Protein AF-A0A0F9J7P6-F1 (afdb_monomer_lite)

InterPro domains:
  IPR017896 4Fe-4S ferredoxin-type, iron-sulphur binding domain [PF12838] (97-167)
  IPR017896 4Fe-4S ferredoxin-type, iron-sulphur binding domain [PS51379] (89-118)
  IPR017896 4Fe-4S ferredoxin-type, iron-sulphur binding domain [PS51379] (144-173)
  IPR017900 4Fe-4S ferredoxin, iron-sulphur binding, conserved site [PS00198] (153-164)
  IPR050294 Ion-translocating oxidoreductase complex subunit B [PTHR42859] (66-173)

Radius of gyration: 24.1 Å; chains: 1; bounding box: 59×30×60 Å

Structure (mmCIF, N/CA/C/O backbone):
data_AF-A0A0F9J7P6-F1
#
_entry.id   AF-A0A0F9J7P6-F1
#
loop_
_atom_site.group_PDB
_atom_site.id
_atom_site.type_symbol
_atom_site.label_atom_id
_atom_site.label_alt_id
_atom_site.label_comp_id
_atom_site.label_asym_id
_atom_site.label_entity_id
_atom_site.label_seq_id
_atom_site.pdbx_PDB_ins_code
_atom_site.Cartn_x
_atom_site.Cartn_y
_atom_site.Cartn_z
_atom_site.occupancy
_atom_site.B_iso_or_equiv
_atom_site.auth_seq_id
_atom_site.auth_comp_id
_atom_site.auth_asym_id
_atom_site.auth_atom_id
_atom_site.pdbx_PDB_model_num
ATOM 1 N N . MET A 1 1 ? -3.088 13.549 13.480 1.00 69.19 1 MET A N 1
ATOM 2 C CA . MET A 1 1 ? -3.094 12.280 14.256 1.00 69.19 1 MET A CA 1
ATOM 3 C C . MET A 1 1 ? -1.745 11.566 14.186 1.00 69.19 1 MET A C 1
ATOM 5 O O . MET A 1 1 ? -1.212 11.247 15.240 1.00 69.19 1 MET A O 1
ATOM 9 N N . ILE A 1 2 ? -1.172 11.355 12.992 1.00 80.62 2 ILE A N 1
ATOM 10 C CA . ILE A 1 2 ? 0.137 10.691 12.816 1.00 80.62 2 ILE A CA 1
ATOM 11 C C . ILE A 1 2 ? 1.251 11.423 13.583 1.00 80.62 2 ILE A C 1
ATOM 13 O O . ILE A 1 2 ? 1.942 10.800 14.387 1.00 80.62 2 ILE A O 1
ATOM 17 N N . ASP A 1 3 ? 1.343 12.748 13.445 1.00 89.44 3 ASP A N 1
ATOM 18 C CA . ASP A 1 3 ? 2.374 13.541 14.134 1.00 89.44 3 ASP A CA 1
ATOM 19 C C . ASP A 1 3 ? 2.233 13.514 15.655 1.00 89.44 3 ASP A C 1
ATOM 21 O O . ASP A 1 3 ? 3.230 13.504 16.375 1.00 89.44 3 ASP A O 1
ATOM 25 N N . ALA A 1 4 ? 0.998 13.441 16.159 1.00 91.12 4 ALA A N 1
ATOM 26 C CA . ALA A 1 4 ? 0.731 13.358 17.591 1.00 91.12 4 ALA A CA 1
ATOM 27 C C . ALA A 1 4 ? 1.228 12.024 18.168 1.00 91.12 4 ALA A C 1
ATOM 29 O O . ALA A 1 4 ? 1.910 12.011 19.190 1.00 91.12 4 ALA A O 1
ATOM 30 N N . ILE A 1 5 ? 0.963 10.908 17.478 1.00 91.19 5 ILE A N 1
ATOM 31 C CA . ILE A 1 5 ? 1.470 9.584 17.868 1.00 91.19 5 ILE A CA 1
ATOM 32 C C . ILE A 1 5 ? 3.002 9.560 17.797 1.00 91.19 5 ILE A C 1
ATOM 34 O O . ILE A 1 5 ? 3.657 9.088 18.728 1.00 91.19 5 ILE A O 1
ATOM 38 N N . ALA A 1 6 ? 3.587 10.090 16.719 1.00 89.94 6 ALA A N 1
ATOM 39 C CA . ALA A 1 6 ? 5.037 10.159 16.553 1.00 89.94 6 ALA A CA 1
ATOM 40 C C . ALA A 1 6 ? 5.698 10.989 17.666 1.00 89.94 6 ALA A C 1
ATOM 42 O O . ALA A 1 6 ? 6.694 10.564 18.255 1.00 89.94 6 ALA A O 1
ATOM 43 N N . SER A 1 7 ? 5.111 12.139 18.001 1.00 95.56 7 SER A N 1
ATOM 44 C CA . SER A 1 7 ? 5.583 13.022 19.071 1.00 95.56 7 SER A CA 1
ATOM 45 C C . SER A 1 7 ? 5.444 12.368 20.445 1.00 95.56 7 SER A C 1
ATOM 47 O O . SER A 1 7 ? 6.388 12.407 21.230 1.00 95.56 7 SER A O 1
ATOM 49 N N . GLY A 1 8 ? 4.329 11.679 20.708 1.00 95.88 8 GLY A N 1
ATOM 50 C CA . GLY A 1 8 ? 4.125 10.912 21.940 1.00 95.88 8 GLY A CA 1
ATOM 51 C C . GLY A 1 8 ? 5.181 9.821 22.130 1.00 95.88 8 GLY A C 1
ATOM 52 O O . GLY A 1 8 ? 5.789 9.728 23.195 1.00 95.88 8 GLY A O 1
ATOM 53 N N . LYS A 1 9 ? 5.488 9.054 21.074 1.00 92.25 9 LYS A N 1
ATOM 54 C CA . LYS A 1 9 ? 6.574 8.059 21.103 1.00 92.25 9 LYS A CA 1
ATOM 55 C C . LYS A 1 9 ? 7.935 8.707 21.380 1.00 92.25 9 LYS A C 1
ATOM 57 O O . LYS A 1 9 ? 8.699 8.183 22.187 1.00 92.25 9 LYS A O 1
ATOM 62 N N . LYS A 1 10 ? 8.247 9.847 20.748 1.00 92.50 10 LYS A N 1
ATOM 63 C CA . LYS A 1 10 ? 9.495 10.595 21.000 1.00 92.50 10 LYS A CA 1
ATOM 64 C C . LYS A 1 10 ? 9.594 11.055 22.458 1.00 92.50 10 LYS A C 1
ATOM 66 O O . LYS A 1 10 ? 10.637 10.857 23.077 1.00 92.50 10 LYS A O 1
ATOM 71 N N . ALA A 1 11 ? 8.517 11.613 23.010 1.00 96.06 11 ALA A N 1
ATOM 72 C CA . ALA A 1 11 ? 8.465 12.060 24.400 1.00 96.06 11 ALA A CA 1
ATOM 73 C C . ALA A 1 11 ? 8.663 10.892 25.378 1.00 96.06 11 ALA A C 1
ATOM 75 O O . ALA A 1 11 ? 9.532 10.964 26.244 1.00 96.06 11 ALA A O 1
ATOM 76 N N . ALA A 1 12 ? 7.936 9.787 25.189 1.00 94.31 12 ALA A N 1
ATOM 77 C CA . ALA A 1 12 ? 8.057 8.595 26.029 1.00 94.31 12 ALA A CA 1
ATOM 78 C C . ALA A 1 12 ? 9.492 8.040 26.052 1.00 94.31 12 ALA A C 1
ATOM 80 O O . ALA A 1 12 ? 10.019 7.730 27.119 1.00 94.31 12 ALA A O 1
ATOM 81 N N . ARG A 1 13 ? 10.159 7.983 24.891 1.00 91.31 13 ARG A N 1
ATOM 82 C CA . ARG A 1 13 ? 11.557 7.529 24.783 1.00 91.31 13 ARG A CA 1
ATOM 83 C C . ARG A 1 13 ? 12.520 8.459 25.521 1.00 91.31 13 ARG A C 1
ATOM 85 O O . ARG A 1 13 ? 13.387 7.984 26.243 1.00 91.31 13 ARG A O 1
ATOM 92 N N . ARG A 1 14 ? 12.344 9.780 25.397 1.00 93.25 14 ARG A N 1
ATOM 93 C CA . ARG A 1 14 ? 13.171 10.759 26.122 1.00 93.25 14 ARG A CA 1
ATOM 94 C C . 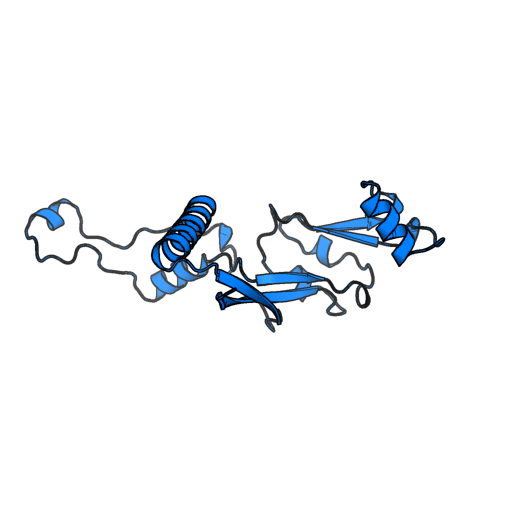ARG A 1 14 ? 12.995 10.659 27.636 1.00 93.25 14 ARG A C 1
ATOM 96 O O . ARG A 1 14 ? 13.990 10.712 28.351 1.00 93.25 14 ARG A O 1
ATOM 103 N N . ILE A 1 15 ? 11.766 10.456 28.111 1.00 95.31 15 ILE A N 1
ATOM 104 C CA . ILE A 1 15 ? 11.483 10.224 29.535 1.00 95.31 15 ILE A CA 1
ATOM 105 C C . ILE A 1 15 ? 12.171 8.942 30.014 1.00 95.31 15 ILE A C 1
ATOM 107 O O . ILE A 1 15 ? 12.865 8.972 31.027 1.00 95.31 15 ILE A O 1
ATOM 111 N N . TYR A 1 16 ? 12.031 7.837 29.273 1.00 94.00 16 TYR A N 1
ATOM 112 C CA . TYR A 1 16 ? 12.688 6.571 29.607 1.00 94.00 16 TYR A CA 1
ATOM 113 C C . TYR A 1 16 ? 14.205 6.740 29.740 1.00 94.00 16 TYR A C 1
ATOM 115 O O . TYR A 1 16 ? 14.776 6.323 30.748 1.00 94.00 16 TYR A O 1
ATOM 123 N N . SER A 1 17 ? 14.847 7.385 28.761 1.00 93.12 17 SER A N 1
ATOM 124 C CA . SER A 1 17 ? 16.295 7.595 28.784 1.00 93.12 17 SER A CA 1
ATOM 125 C C . SER A 1 17 ? 16.748 8.496 29.927 1.00 93.12 17 SER A C 1
ATOM 127 O O . SER A 1 17 ? 17.755 8.207 30.569 1.00 93.12 17 SER A O 1
ATOM 129 N N . TYR A 1 18 ? 15.986 9.551 30.226 1.00 94.94 18 TYR A N 1
ATOM 130 C CA . TYR A 1 18 ? 16.280 10.445 31.343 1.00 94.94 18 TYR A CA 1
ATOM 131 C C . TYR A 1 18 ? 16.198 9.723 32.696 1.00 94.94 18 TYR A C 1
ATOM 133 O O . TYR A 1 18 ? 17.120 9.825 33.504 1.00 94.94 18 TYR A O 1
ATOM 141 N N . LEU A 1 19 ? 15.126 8.958 32.932 1.00 96.56 19 LEU A N 1
ATOM 142 C CA . LEU A 1 19 ? 14.906 8.261 34.204 1.00 96.56 19 LEU A CA 1
ATOM 143 C C . LEU A 1 19 ? 15.891 7.107 34.422 1.00 96.56 19 LEU A C 1
ATOM 145 O O . LEU A 1 19 ? 16.391 6.931 35.530 1.00 96.56 19 LEU A O 1
ATOM 149 N N . ASN A 1 20 ? 16.193 6.338 33.373 1.00 93.75 20 ASN A N 1
ATOM 150 C CA . ASN A 1 20 ? 17.079 5.176 33.473 1.00 93.75 20 ASN A CA 1
ATOM 151 C C . ASN A 1 20 ? 18.559 5.516 33.258 1.00 93.75 20 ASN A C 1
ATOM 153 O O . ASN A 1 20 ? 19.402 4.637 33.418 1.00 93.75 20 ASN A O 1
ATOM 157 N N . LYS A 1 21 ? 18.880 6.768 32.894 1.00 93.88 21 LYS A N 1
ATOM 158 C CA . LYS A 1 21 ? 20.239 7.223 32.545 1.00 93.88 21 LYS A CA 1
ATOM 159 C C . LYS A 1 21 ? 20.904 6.343 31.477 1.00 93.88 21 LYS A C 1
ATOM 161 O O . LYS A 1 21 ? 22.111 6.119 31.515 1.00 93.88 21 LYS A O 1
ATOM 166 N N . LYS A 1 22 ? 20.101 5.832 30.544 1.00 90.94 22 LYS A N 1
ATOM 167 C CA . LYS A 1 22 ? 20.526 4.955 29.451 1.00 90.94 22 LYS A CA 1
ATOM 168 C C . LYS A 1 22 ? 19.943 5.443 28.141 1.00 90.94 22 LYS A C 1
ATOM 170 O O . LYS A 1 22 ? 18.765 5.804 28.071 1.00 90.94 22 LYS A O 1
ATOM 175 N N . GLU A 1 23 ? 20.748 5.424 27.094 1.00 90.44 23 GLU A N 1
ATOM 176 C CA . GLU A 1 23 ? 20.220 5.605 25.752 1.00 90.44 23 GLU A CA 1
ATOM 177 C C . GLU A 1 23 ? 19.690 4.275 25.222 1.00 90.44 23 GLU A C 1
ATOM 179 O O . GLU A 1 23 ? 20.200 3.205 25.546 1.00 90.44 23 GLU A O 1
ATOM 184 N N . ILE A 1 24 ? 18.623 4.357 24.434 1.00 91.12 24 ILE A N 1
ATOM 185 C CA . ILE A 1 24 ? 18.053 3.208 23.739 1.00 91.12 24 ILE A CA 1
ATOM 186 C C . ILE A 1 24 ? 18.116 3.472 22.247 1.00 91.12 24 ILE A C 1
ATOM 188 O O . ILE A 1 24 ? 17.814 4.572 21.780 1.00 91.12 24 ILE A O 1
ATOM 192 N N . SER A 1 25 ? 18.467 2.442 21.495 1.00 90.94 25 SER A N 1
ATOM 193 C CA . SER A 1 25 ? 18.398 2.444 20.042 1.00 90.94 25 SER A CA 1
ATOM 194 C C . SER A 1 25 ? 17.406 1.389 19.572 1.00 90.94 25 SER A C 1
ATOM 196 O O . SER A 1 25 ? 17.086 0.443 20.291 1.00 90.94 25 SER A O 1
ATOM 198 N N . SER A 1 26 ? 16.876 1.569 18.366 1.00 90.81 26 SER A N 1
ATOM 199 C CA . SER A 1 26 ? 15.965 0.609 17.747 1.00 90.81 26 SER A CA 1
ATOM 200 C C . SER A 1 26 ? 16.607 -0.022 16.528 1.00 90.81 26 SER A C 1
ATOM 202 O O . SER A 1 26 ? 17.081 0.690 15.640 1.00 90.81 26 SER A O 1
ATOM 204 N N . LYS A 1 27 ? 16.521 -1.344 16.428 1.00 93.25 27 LYS A N 1
ATOM 205 C CA . LYS A 1 27 ? 16.733 -2.074 15.181 1.00 93.25 27 LYS A CA 1
ATOM 206 C C . LYS A 1 27 ? 15.375 -2.337 14.545 1.00 93.25 27 LYS A C 1
ATOM 208 O O . LYS A 1 27 ? 14.508 -2.949 15.164 1.00 93.25 27 LYS A O 1
ATOM 213 N N . THR A 1 28 ? 15.184 -1.852 13.320 1.00 94.19 28 THR A N 1
ATOM 214 C CA . THR A 1 28 ? 13.944 -2.073 12.566 1.00 94.19 28 THR A CA 1
ATOM 215 C C . THR A 1 28 ? 14.186 -3.128 11.505 1.00 94.19 28 THR A C 1
ATOM 217 O O . THR A 1 28 ? 15.058 -2.963 10.658 1.00 94.19 28 THR A O 1
ATOM 220 N N . THR A 1 29 ? 13.394 -4.194 11.537 1.00 95.31 29 THR A N 1
ATOM 221 C CA . THR A 1 29 ? 13.307 -5.164 10.442 1.00 95.31 29 THR A CA 1
ATOM 222 C C . THR A 1 29 ? 11.986 -4.946 9.730 1.00 95.31 29 THR A C 1
ATOM 224 O O . THR A 1 29 ? 10.940 -4.956 10.378 1.00 95.31 29 THR A O 1
ATOM 227 N N . ALA A 1 30 ? 12.024 -4.739 8.419 1.00 95.25 30 ALA A N 1
ATOM 228 C CA . ALA A 1 30 ? 10.843 -4.550 7.592 1.00 95.25 30 ALA A CA 1
ATOM 229 C C . ALA A 1 30 ? 10.772 -5.637 6.518 1.00 95.25 30 ALA A C 1
ATOM 231 O O . ALA A 1 30 ? 11.801 -6.094 6.026 1.00 95.25 30 ALA A O 1
ATOM 232 N N . ALA A 1 31 ? 9.559 -6.050 6.170 1.00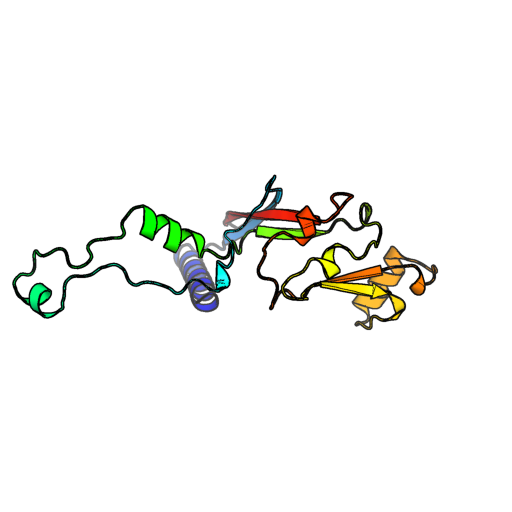 94.94 31 ALA A N 1
ATOM 233 C CA . ALA A 1 31 ? 9.314 -7.062 5.159 1.00 94.94 31 ALA A CA 1
ATOM 234 C C . ALA A 1 31 ? 8.019 -6.762 4.407 1.00 94.94 31 ALA A C 1
ATOM 236 O O . ALA A 1 31 ? 7.025 -6.325 4.998 1.00 94.94 31 ALA A O 1
ATOM 237 N N . HIS A 1 32 ? 8.033 -7.061 3.114 1.00 94.81 32 HIS A N 1
ATOM 238 C CA . HIS A 1 32 ? 6.828 -7.158 2.313 1.00 94.81 32 HIS A CA 1
ATOM 239 C C . HIS A 1 32 ? 6.462 -8.629 2.116 1.00 94.81 32 HIS A C 1
ATOM 241 O O . HIS A 1 32 ? 7.323 -9.507 2.055 1.00 94.81 32 HIS A O 1
ATOM 247 N N . SER A 1 33 ? 5.167 -8.919 2.106 1.00 96.56 33 SER A N 1
ATOM 248 C CA . SER A 1 33 ? 4.655 -10.265 1.864 1.00 96.56 33 SER A CA 1
ATOM 249 C C . SER A 1 33 ? 3.478 -10.196 0.911 1.00 96.56 33 SER A C 1
ATOM 251 O O . SER A 1 33 ? 2.488 -9.516 1.195 1.00 96.56 33 SER A O 1
ATOM 253 N N . GLU A 1 34 ? 3.585 -10.903 -0.209 1.00 96.62 34 GLU A N 1
ATOM 254 C CA . GLU A 1 34 ? 2.540 -10.960 -1.225 1.00 96.62 34 GLU A CA 1
ATOM 255 C C . GLU A 1 34 ? 1.226 -11.512 -0.659 1.00 96.62 34 GLU A C 1
ATOM 257 O O . GLU A 1 34 ? 1.178 -12.568 -0.021 1.00 96.62 34 GLU A O 1
ATOM 262 N N . ILE A 1 35 ? 0.134 -10.795 -0.924 1.00 96.62 35 ILE A N 1
ATOM 263 C CA . ILE A 1 35 ? -1.225 -11.253 -0.669 1.00 96.62 35 ILE A CA 1
ATOM 264 C C . ILE A 1 35 ? -1.768 -11.849 -1.964 1.00 96.62 35 ILE A C 1
ATOM 266 O O . ILE A 1 35 ? -2.226 -11.135 -2.859 1.00 96.62 35 ILE A O 1
ATOM 270 N N . LYS A 1 36 ? -1.767 -13.179 -2.043 1.00 94.19 36 LYS A N 1
ATOM 271 C CA . LYS A 1 36 ? -2.361 -13.896 -3.176 1.00 94.19 36 LYS A CA 1
ATOM 272 C C . LYS A 1 36 ? -3.852 -13.583 -3.286 1.00 94.19 36 LYS A C 1
ATOM 274 O O . LYS A 1 36 ? -4.562 -13.584 -2.281 1.00 94.19 36 LYS A O 1
ATOM 279 N N . ASN A 1 37 ? -4.331 -13.377 -4.513 1.00 91.62 37 ASN A N 1
ATOM 280 C CA . ASN A 1 37 ? -5.739 -13.091 -4.816 1.00 91.62 37 ASN A CA 1
ATOM 281 C C . ASN A 1 37 ? -6.306 -11.887 -4.041 1.00 91.62 37 ASN A C 1
ATOM 283 O O . ASN A 1 37 ? -7.454 -11.919 -3.592 1.00 91.62 37 ASN A O 1
ATOM 287 N N . PHE A 1 38 ? -5.503 -10.835 -3.859 1.00 94.25 38 PHE A N 1
ATOM 288 C CA . PHE A 1 38 ? -5.960 -9.603 -3.224 1.00 94.25 38 PHE A CA 1
ATOM 289 C C . PHE A 1 38 ? -7.185 -9.025 -3.947 1.00 94.25 38 PHE A C 1
ATOM 291 O O . PHE A 1 38 ? -7.166 -8.832 -5.160 1.00 94.25 38 PHE A O 1
ATOM 298 N N . LYS A 1 39 ? -8.241 -8.721 -3.188 1.00 91.00 39 LYS A N 1
ATOM 299 C CA . LYS A 1 39 ? -9.474 -8.096 -3.680 1.00 91.00 39 LYS A CA 1
ATOM 300 C C . LYS A 1 39 ? -9.975 -7.059 -2.689 1.00 91.00 39 LYS A C 1
ATOM 302 O O . LYS A 1 39 ? -9.669 -7.121 -1.498 1.00 91.00 39 LYS A O 1
ATOM 307 N N . ARG A 1 40 ? -10.769 -6.121 -3.196 1.00 89.12 40 ARG A N 1
ATOM 308 C CA . ARG A 1 40 ? -11.457 -5.095 -2.409 1.00 89.12 40 ARG A CA 1
ATOM 309 C C . ARG A 1 40 ? -12.948 -5.125 -2.687 1.00 89.12 40 ARG A C 1
ATOM 311 O O . ARG A 1 40 ? -13.382 -5.476 -3.783 1.00 89.12 40 ARG A O 1
ATOM 318 N N . GLU A 1 41 ? -13.722 -4.747 -1.683 1.00 88.12 41 GLU A N 1
ATOM 319 C CA . GLU A 1 41 ? -15.153 -4.524 -1.795 1.00 88.12 41 GLU A CA 1
ATOM 320 C C . GLU A 1 41 ? -15.420 -3.436 -2.836 1.00 88.12 41 GLU A C 1
ATOM 322 O O . GLU A 1 41 ? -14.695 -2.452 -2.931 1.00 88.12 41 GLU A O 1
ATOM 327 N N . ARG A 1 42 ? -16.467 -3.578 -3.642 1.00 83.38 42 ARG A N 1
ATOM 328 C CA . ARG A 1 42 ? -16.765 -2.577 -4.669 1.00 83.38 42 ARG A CA 1
ATOM 329 C C . ARG A 1 42 ? -17.207 -1.262 -4.019 1.00 83.38 42 ARG A C 1
ATOM 331 O O . ARG A 1 42 ? -18.174 -1.252 -3.261 1.00 83.38 42 ARG A O 1
ATOM 338 N N . GLY A 1 43 ? -16.541 -0.162 -4.364 1.00 84.69 43 GLY A N 1
ATOM 339 C CA . GLY A 1 43 ? -16.908 1.180 -3.909 1.00 84.69 43 GLY A CA 1
ATOM 340 C C . GLY A 1 43 ? -16.620 1.462 -2.429 1.00 84.69 43 GLY A C 1
ATOM 341 O O . GLY A 1 43 ? -17.330 2.268 -1.826 1.00 84.69 43 GLY A O 1
ATOM 342 N N . TYR A 1 44 ? -15.652 0.774 -1.807 1.00 85.62 44 TYR A N 1
ATOM 343 C CA . TYR A 1 44 ? -15.354 0.909 -0.369 1.00 85.62 44 TYR A CA 1
ATOM 344 C C . TYR A 1 44 ? -14.998 2.341 0.050 1.00 85.62 44 TYR A C 1
ATOM 346 O O . TYR A 1 44 ? -15.289 2.746 1.175 1.00 85.62 44 TYR A O 1
ATOM 354 N N . GLU A 1 45 ? -14.396 3.114 -0.851 1.00 86.56 45 GLU A N 1
ATOM 355 C CA . GLU A 1 45 ? -14.048 4.523 -0.677 1.00 86.56 45 GLU A CA 1
ATOM 356 C C . GLU A 1 45 ? -15.288 5.420 -0.554 1.00 86.56 45 GLU A C 1
ATOM 358 O O . GLU A 1 45 ? -15.259 6.438 0.135 1.00 86.56 45 GLU A O 1
ATOM 363 N N . ASN A 1 46 ? -16.405 4.996 -1.152 1.00 89.50 46 ASN A N 1
ATOM 364 C CA . ASN A 1 46 ? -17.660 5.738 -1.200 1.00 89.50 46 ASN A CA 1
ATOM 365 C C . ASN A 1 46 ? -18.632 5.376 -0.060 1.00 89.50 46 ASN A C 1
ATOM 367 O O . ASN A 1 46 ? -19.673 6.021 0.113 1.00 89.50 46 ASN A O 1
ATOM 371 N N . VAL A 1 47 ? -18.317 4.363 0.757 1.00 89.12 47 VAL A N 1
ATOM 372 C CA . VAL A 1 47 ? -19.178 3.952 1.874 1.00 89.12 47 VAL A CA 1
ATOM 373 C C . VAL A 1 47 ? -19.031 4.926 3.046 1.00 89.12 47 VAL A C 1
ATOM 375 O O . VAL A 1 47 ? -18.004 4.988 3.734 1.00 89.12 47 VAL A O 1
ATOM 378 N N . LYS A 1 48 ? -20.106 5.671 3.325 1.00 92.31 48 LYS A N 1
ATOM 379 C CA . LYS A 1 48 ? -20.163 6.622 4.443 1.00 92.31 48 LYS A CA 1
ATOM 380 C C . LYS A 1 48 ? -20.095 5.911 5.796 1.00 92.31 48 LYS A C 1
ATOM 382 O O . LYS A 1 48 ? -20.611 4.808 5.978 1.00 92.31 48 LYS A O 1
ATOM 387 N N . ARG A 1 49 ? -19.467 6.579 6.769 1.00 92.88 49 ARG A N 1
ATOM 388 C CA . ARG A 1 49 ? -19.474 6.129 8.164 1.00 92.88 49 ARG A CA 1
ATOM 389 C C . ARG A 1 49 ? -20.885 6.201 8.716 1.00 92.88 49 ARG A C 1
ATOM 391 O O . ARG A 1 49 ? -21.487 7.270 8.709 1.00 92.88 49 ARG A O 1
ATOM 398 N N . GLU A 1 50 ? -21.348 5.092 9.269 1.00 93.50 50 GLU A N 1
ATOM 399 C CA . GLU A 1 50 ? -22.552 5.067 10.090 1.00 93.50 50 GLU A CA 1
ATOM 400 C C . GLU A 1 50 ? -22.127 5.094 11.563 1.00 93.50 50 GLU A C 1
ATOM 402 O O . GLU A 1 50 ? -21.125 4.485 11.952 1.00 93.50 50 GLU A O 1
ATOM 407 N N . GLY A 1 51 ? -22.839 5.872 12.378 1.00 92.44 51 GLY A N 1
ATOM 408 C CA . GLY A 1 51 ? -22.629 5.879 13.823 1.00 92.44 51 GLY A CA 1
ATOM 409 C C . GLY A 1 51 ? -23.095 4.563 14.440 1.00 92.44 51 GLY A C 1
ATOM 410 O O . GLY A 1 51 ? -23.996 3.916 13.907 1.00 92.44 51 GLY A O 1
ATOM 411 N N . VAL A 1 52 ? -22.501 4.179 15.571 1.00 95.06 52 VAL A N 1
ATOM 412 C CA . VAL A 1 52 ? -22.996 3.033 16.343 1.00 95.06 52 VAL A CA 1
ATOM 413 C C . VAL A 1 52 ? -24.441 3.331 16.763 1.00 95.06 52 VAL A C 1
ATOM 415 O O . VAL A 1 52 ? -24.689 4.415 17.303 1.00 95.06 52 VAL A O 1
ATOM 418 N N . PRO A 1 53 ? -25.403 2.421 16.515 1.00 94.94 53 PRO A N 1
ATOM 419 C CA . PRO A 1 53 ? -26.773 2.586 16.967 1.00 94.94 53 PRO A CA 1
ATOM 420 C C . PRO A 1 53 ? -26.809 2.881 18.463 1.00 94.94 53 PRO A C 1
ATOM 422 O O . PRO A 1 53 ? -26.321 2.101 19.281 1.00 94.94 53 PRO A O 1
ATOM 425 N N . ALA A 1 54 ? -27.394 4.019 18.818 1.00 94.88 54 ALA A N 1
ATOM 426 C CA . ALA A 1 54 ? -27.463 4.477 20.193 1.00 94.88 54 ALA A CA 1
ATOM 427 C C . ALA A 1 54 ? -28.904 4.801 20.579 1.00 94.88 54 ALA A C 1
ATOM 429 O O . ALA A 1 54 ? -29.705 5.224 19.743 1.00 94.88 54 ALA A O 1
ATOM 430 N N . LEU A 1 55 ? -29.235 4.629 21.860 1.00 94.12 55 LEU A N 1
ATOM 431 C CA . LEU A 1 55 ? -30.529 5.048 22.396 1.00 94.12 55 LEU A CA 1
ATOM 432 C C . LEU A 1 55 ? -30.777 6.547 22.136 1.00 94.12 55 LEU A C 1
ATOM 434 O O . LEU A 1 55 ? -29.820 7.326 22.130 1.00 94.12 55 LEU A O 1
ATOM 438 N N . PRO A 1 56 ? -32.032 6.991 21.956 1.00 93.06 56 PRO A N 1
ATOM 439 C CA . PRO A 1 56 ? -32.353 8.413 21.865 1.00 93.06 56 PRO A CA 1
ATOM 440 C C . PRO A 1 56 ? -31.938 9.155 23.146 1.00 93.06 56 PRO A C 1
ATOM 442 O O . PRO A 1 56 ? -32.051 8.574 24.227 1.00 93.06 56 PRO A O 1
ATOM 445 N N . PRO A 1 57 ? -31.501 10.427 23.075 1.00 93.19 57 PRO A N 1
ATOM 446 C CA . PRO A 1 57 ? -31.086 11.196 24.252 1.00 93.19 57 PRO A CA 1
ATOM 447 C C . PRO A 1 57 ? -32.096 11.203 25.407 1.00 93.19 57 PRO A C 1
ATOM 449 O O . PRO A 1 57 ? -31.684 11.136 26.560 1.00 93.19 57 PRO A O 1
ATOM 452 N N . GLU A 1 58 ? -33.400 11.220 25.116 1.00 94.31 58 GLU A N 1
ATOM 453 C CA . GLU A 1 58 ? -34.447 11.200 26.148 1.00 94.31 58 GLU A CA 1
ATOM 454 C C . GLU A 1 58 ? -34.497 9.884 26.937 1.00 94.31 58 GLU A C 1
ATOM 456 O O . GLU A 1 58 ? -34.745 9.891 28.140 1.00 94.31 58 GLU A O 1
ATOM 461 N N . GLU A 1 59 ? -34.169 8.756 26.304 1.00 91.31 59 GLU A N 1
ATOM 462 C CA . GLU A 1 59 ? -34.052 7.465 26.991 1.00 91.31 59 GLU A CA 1
ATOM 463 C C . GLU A 1 59 ? -32.781 7.394 27.847 1.00 91.31 59 GLU A C 1
ATOM 465 O O . GLU A 1 59 ? -32.800 6.827 28.938 1.00 91.31 59 GLU A O 1
ATOM 470 N N . ARG A 1 60 ? -31.684 8.026 27.403 1.00 92.12 60 ARG A N 1
ATOM 471 C CA . ARG A 1 60 ? -30.390 8.011 28.116 1.00 92.12 60 ARG A CA 1
ATOM 472 C C . ARG A 1 60 ? -30.456 8.665 29.499 1.00 92.12 60 ARG A C 1
ATOM 474 O O . ARG A 1 60 ? -29.661 8.320 30.363 1.00 92.12 60 ARG A O 1
ATOM 481 N N . LYS A 1 61 ? -31.378 9.612 29.711 1.00 91.62 61 LYS A N 1
ATOM 482 C CA . LYS A 1 61 ? -31.513 10.365 30.972 1.00 91.62 61 LYS A CA 1
ATOM 483 C C . LYS A 1 61 ? -32.262 9.596 32.063 1.00 91.62 61 LYS A C 1
ATOM 485 O O . LYS A 1 61 ? -32.182 9.979 33.225 1.00 91.62 61 LYS A O 1
ATOM 490 N N . LYS A 1 62 ? -33.004 8.538 31.711 1.00 91.31 62 LYS A N 1
ATOM 491 C CA . LYS A 1 62 ? -33.899 7.844 32.653 1.00 91.31 62 LYS A CA 1
ATOM 492 C C . LYS A 1 62 ? -33.148 7.100 33.755 1.00 91.31 62 LYS A C 1
ATOM 494 O O . LYS A 1 62 ? -33.659 6.961 34.862 1.00 91.31 62 LYS A O 1
ATOM 499 N N . THR A 1 63 ? -31.959 6.579 33.458 1.00 89.62 63 THR A N 1
ATOM 500 C CA . THR A 1 63 ? -31.158 5.844 34.438 1.00 89.62 63 THR A CA 1
ATOM 501 C C . THR A 1 63 ? -29.703 5.747 33.998 1.00 89.62 63 THR A C 1
ATOM 503 O O . THR A 1 63 ? -29.417 5.604 32.812 1.00 89.62 63 THR A O 1
ATOM 506 N N . MET A 1 64 ? -28.785 5.763 34.966 1.00 87.38 64 MET A N 1
ATOM 507 C CA . MET A 1 64 ? -27.339 5.651 34.722 1.00 87.38 64 MET A CA 1
ATOM 508 C C . MET A 1 64 ? -26.886 4.248 34.287 1.00 87.38 64 MET A C 1
ATOM 510 O O . MET A 1 64 ? -25.806 4.104 33.727 1.00 87.38 64 MET A O 1
ATOM 514 N N . ASN A 1 65 ? -27.712 3.225 34.512 1.00 90.06 65 ASN A N 1
ATOM 515 C CA . ASN A 1 65 ? -27.396 1.820 34.226 1.00 90.06 65 ASN A CA 1
ATOM 516 C C . ASN A 1 65 ? -27.849 1.362 32.825 1.00 90.06 65 ASN A C 1
ATOM 518 O O . ASN A 1 65 ? -27.849 0.166 32.540 1.00 90.06 65 ASN A O 1
ATOM 522 N N . LEU A 1 66 ? -28.285 2.279 31.956 1.00 91.12 66 LEU A N 1
ATOM 523 C CA . LEU A 1 66 ? -28.716 1.938 30.600 1.00 91.12 66 LEU A CA 1
ATOM 524 C C . LEU A 1 66 ? -27.520 1.820 29.653 1.00 91.12 66 LEU A C 1
ATOM 526 O O . LEU A 1 66 ? -26.672 2.708 29.571 1.00 91.12 66 LEU A O 1
ATOM 530 N N . ILE A 1 67 ? -27.508 0.748 28.861 1.00 91.88 67 ILE A N 1
ATOM 531 C CA . ILE A 1 67 ? -26.565 0.593 27.752 1.00 91.88 67 ILE A CA 1
ATOM 532 C C . ILE A 1 67 ? -26.984 1.547 26.631 1.00 91.88 67 ILE A C 1
ATOM 534 O O . ILE A 1 67 ? -28.021 1.363 25.990 1.00 91.88 67 ILE A O 1
ATOM 538 N N . VAL A 1 68 ? -26.177 2.585 26.408 1.00 94.25 68 VAL A N 1
ATOM 539 C CA . VAL A 1 68 ? -26.464 3.621 25.409 1.00 94.25 68 VAL A CA 1
ATOM 540 C C . VAL A 1 68 ? -26.181 3.121 23.997 1.00 94.25 68 VAL A C 1
ATOM 542 O O . VAL A 1 68 ? -27.045 3.242 23.131 1.00 94.25 68 VAL A O 1
ATOM 545 N N . GLU A 1 69 ? -24.992 2.572 23.764 1.00 94.94 69 GLU A N 1
ATOM 546 C CA . GLU A 1 69 ? -24.574 2.038 22.468 1.00 94.94 69 GLU A CA 1
ATOM 547 C C . GLU A 1 69 ? -24.990 0.573 22.355 1.00 94.94 69 GLU A C 1
ATOM 549 O O . GLU A 1 69 ? -24.529 -0.277 23.110 1.00 94.94 69 GLU A O 1
ATOM 554 N N . LYS A 1 70 ? -25.866 0.264 21.399 1.00 92.62 70 LYS A N 1
ATOM 555 C CA . LYS A 1 70 ? -26.392 -1.095 21.196 1.00 92.62 70 LYS A CA 1
ATOM 556 C C . LYS A 1 70 ? -25.471 -1.980 20.353 1.00 92.62 70 LYS A C 1
ATOM 558 O O . LYS A 1 70 ? -25.802 -3.135 20.104 1.00 92.62 70 LYS A O 1
ATOM 563 N N . GLY A 1 71 ? -24.336 -1.439 19.913 1.00 94.31 71 GLY A N 1
ATOM 564 C CA . GLY A 1 71 ? -23.435 -2.100 18.979 1.00 94.31 71 GLY A CA 1
ATOM 565 C C . GLY A 1 71 ? -24.013 -2.201 17.566 1.00 94.31 71 GLY A C 1
ATOM 566 O O . GLY A 1 71 ? -25.130 -1.766 17.277 1.00 94.31 71 GLY A O 1
ATOM 567 N N . PHE A 1 72 ? -23.211 -2.761 16.668 1.00 96.38 72 PHE A N 1
ATOM 568 C CA . PHE A 1 72 ? -23.628 -3.096 15.313 1.00 96.38 72 PHE A CA 1
ATOM 569 C C . PHE A 1 72 ? -24.131 -4.538 15.247 1.00 96.38 72 PHE A C 1
ATOM 571 O O . PHE A 1 72 ? -23.632 -5.418 15.944 1.00 96.38 72 PHE A O 1
ATOM 578 N N . THR A 1 73 ? -25.073 -4.794 14.342 1.00 96.50 73 THR A N 1
ATOM 579 C CA . THR A 1 73 ? -25.338 -6.163 13.875 1.00 96.50 73 THR A CA 1
ATOM 580 C C . THR A 1 73 ? -24.119 -6.714 13.130 1.00 96.50 73 THR A C 1
ATOM 582 O O . THR A 1 73 ? -23.241 -5.957 12.709 1.00 96.50 73 THR A O 1
ATOM 585 N N . GLU A 1 74 ? -24.057 -8.026 12.917 1.00 96.50 74 GLU A N 1
ATOM 586 C CA . GLU A 1 74 ? -22.976 -8.658 12.150 1.00 96.50 74 GLU A CA 1
ATOM 587 C C . GLU A 1 74 ? -22.816 -8.035 10.752 1.00 96.50 74 GLU A C 1
ATOM 589 O O . GLU A 1 74 ? -21.723 -7.617 10.371 1.00 96.50 74 GLU A O 1
ATOM 594 N N . ILE A 1 75 ? -23.926 -7.849 10.031 1.00 94.31 75 ILE A N 1
ATOM 595 C CA . ILE A 1 75 ? -23.935 -7.250 8.688 1.00 94.31 75 ILE A CA 1
ATOM 596 C C . ILE A 1 75 ? -23.407 -5.810 8.722 1.00 94.31 75 ILE A C 1
ATOM 598 O O . ILE A 1 75 ? -22.575 -5.424 7.898 1.00 94.31 75 ILE A O 1
ATOM 602 N N . GLN A 1 76 ? -23.858 -5.005 9.690 1.00 94.50 76 GLN A N 1
ATOM 603 C CA . GLN A 1 76 ? -23.359 -3.639 9.864 1.00 94.50 76 GLN A CA 1
ATOM 604 C C . GLN A 1 76 ? -21.869 -3.624 10.217 1.00 94.50 76 GLN A C 1
ATOM 606 O O . GLN A 1 76 ? -21.135 -2.779 9.709 1.00 94.50 76 GLN A O 1
ATOM 611 N N . SER A 1 77 ? -21.413 -4.571 11.037 1.00 94.62 77 SER A N 1
ATOM 612 C CA . SER A 1 77 ? -20.014 -4.687 11.452 1.00 94.62 77 SER A CA 1
ATOM 613 C C . SER A 1 77 ? -19.111 -4.993 10.262 1.00 94.62 77 SER A C 1
ATOM 615 O O . SER A 1 77 ? -18.126 -4.288 10.054 1.00 94.62 77 SER A O 1
ATOM 617 N N . ILE A 1 78 ? -19.487 -5.969 9.427 1.00 93.06 78 ILE A N 1
ATOM 618 C CA . ILE A 1 78 ? -18.770 -6.304 8.188 1.00 93.06 78 ILE A CA 1
ATOM 619 C C . ILE A 1 78 ? -18.733 -5.087 7.259 1.00 93.06 78 ILE A C 1
ATOM 621 O O . ILE A 1 78 ? -17.666 -4.704 6.781 1.00 93.06 78 ILE A O 1
ATOM 625 N N . ARG A 1 79 ? -19.874 -4.414 7.060 1.00 91.50 79 ARG A N 1
ATOM 626 C CA . ARG A 1 79 ? -19.957 -3.224 6.201 1.00 91.50 79 ARG A CA 1
ATOM 627 C C . ARG A 1 79 ? -19.073 -2.078 6.697 1.00 91.50 79 ARG A C 1
ATOM 629 O O . ARG A 1 79 ? -18.430 -1.417 5.888 1.00 91.50 79 ARG A O 1
ATOM 636 N N . GLN A 1 80 ? -19.038 -1.824 8.005 1.00 92.62 80 GLN A N 1
ATOM 637 C CA . GLN A 1 80 ? -18.188 -0.776 8.573 1.00 92.62 80 GLN A CA 1
ATOM 638 C C . GLN A 1 80 ? -16.703 -1.168 8.562 1.00 92.62 80 GLN A C 1
ATOM 640 O O . GLN A 1 80 ? -15.865 -0.294 8.349 1.00 92.62 80 GLN A O 1
ATOM 645 N N . ALA A 1 81 ? -16.370 -2.453 8.726 1.00 92.06 81 ALA A N 1
ATOM 646 C CA . ALA A 1 81 ? -14.999 -2.959 8.652 1.00 92.06 81 ALA A CA 1
ATOM 647 C C . ALA A 1 81 ? -14.429 -2.920 7.223 1.00 92.06 81 ALA A C 1
ATOM 649 O O . ALA A 1 81 ? -13.276 -2.527 7.042 1.00 92.06 81 ALA A O 1
ATOM 650 N N . GLY A 1 82 ? -15.249 -3.218 6.208 1.00 90.88 82 GLY A N 1
ATOM 651 C CA . GLY A 1 82 ? -14.876 -3.144 4.786 1.00 90.88 82 GLY A CA 1
ATOM 652 C C . GLY A 1 82 ? -14.489 -1.739 4.300 1.00 90.88 82 GLY A C 1
ATOM 653 O O . GLY A 1 82 ? -13.953 -1.573 3.211 1.00 90.88 82 GLY A O 1
ATOM 654 N N . ARG A 1 83 ? -14.698 -0.702 5.123 1.00 90.88 83 ARG A N 1
ATOM 655 C CA . ARG A 1 83 ? -14.233 0.673 4.865 1.00 90.88 83 ARG A CA 1
ATOM 656 C C . ARG A 1 83 ? -12.739 0.866 5.142 1.00 90.88 83 ARG A C 1
ATOM 658 O O . ARG A 1 83 ? -12.198 1.930 4.842 1.00 90.88 83 ARG A O 1
ATOM 665 N N . CYS A 1 84 ? -12.071 -0.113 5.758 1.00 89.12 84 CYS A N 1
ATOM 666 C CA . CYS A 1 84 ? -10.628 -0.078 5.981 1.00 89.12 84 CYS A CA 1
ATOM 667 C C . CYS A 1 84 ? -9.901 0.104 4.646 1.00 89.12 84 CYS A C 1
ATOM 669 O O . CYS A 1 84 ? -10.104 -0.686 3.736 1.00 89.12 84 CYS A O 1
ATOM 671 N N . LEU A 1 85 ? -9.018 1.100 4.530 1.00 85.62 85 LEU A N 1
ATOM 672 C CA . LEU A 1 85 ? -8.279 1.369 3.289 1.00 85.62 85 LEU A CA 1
ATOM 673 C C . LEU A 1 85 ? -7.153 0.362 3.002 1.00 85.62 85 LEU A C 1
ATOM 675 O O . LEU A 1 85 ? -6.560 0.421 1.927 1.00 85.62 85 LEU A O 1
ATOM 679 N N . ASN A 1 86 ? -6.861 -0.557 3.928 1.00 89.75 86 ASN A N 1
ATOM 680 C CA . ASN A 1 86 ? -5.717 -1.467 3.861 1.00 89.75 86 ASN A CA 1
ATOM 681 C C . ASN A 1 86 ? -4.396 -0.718 3.612 1.00 89.75 86 ASN A C 1
ATOM 683 O O . ASN A 1 86 ? -3.604 -1.120 2.770 1.00 89.75 86 ASN A O 1
ATOM 687 N N . CYS A 1 87 ? -4.136 0.362 4.362 1.00 87.88 87 CYS A N 1
ATOM 688 C CA . CYS A 1 87 ? -2.963 1.231 4.165 1.00 87.88 87 CYS A CA 1
ATOM 689 C C . CYS A 1 87 ? -1.613 0.500 4.257 1.00 87.88 87 CYS A C 1
ATOM 691 O O . CYS A 1 87 ? -0.622 0.973 3.713 1.00 87.88 87 CYS A O 1
ATOM 693 N N . ALA A 1 88 ? -1.564 -0.646 4.943 1.00 92.31 88 ALA A N 1
ATOM 694 C CA . ALA A 1 88 ? -0.369 -1.484 5.007 1.00 92.31 88 ALA A CA 1
ATOM 695 C C . ALA A 1 88 ? -0.136 -2.306 3.726 1.00 92.31 88 ALA A C 1
ATOM 697 O O . ALA A 1 88 ? 0.928 -2.893 3.577 1.00 92.31 88 ALA A O 1
ATOM 698 N N . VAL A 1 89 ? -1.109 -2.382 2.817 1.00 94.94 89 VAL A N 1
ATOM 699 C CA . VAL A 1 89 ? -1.003 -3.121 1.556 1.00 94.94 89 VAL A CA 1
ATOM 700 C C . VAL A 1 89 ? -0.660 -2.155 0.430 1.00 94.94 89 VAL A C 1
ATOM 702 O O . VAL A 1 89 ? -1.364 -1.167 0.210 1.00 94.94 89 VAL A O 1
ATOM 705 N N . ASN A 1 90 ? 0.424 -2.436 -0.283 1.00 94.69 90 ASN A N 1
ATOM 706 C CA . ASN A 1 90 ? 0.970 -1.595 -1.343 1.00 94.69 90 ASN A CA 1
ATOM 707 C C . ASN A 1 90 ? 1.104 -2.393 -2.642 1.00 94.69 90 ASN A C 1
ATOM 709 O O . ASN A 1 90 ? 1.277 -3.608 -2.608 1.00 94.69 90 ASN A O 1
ATOM 713 N N . THR A 1 91 ? 1.044 -1.698 -3.775 1.00 95.44 91 THR A N 1
ATOM 714 C CA . THR A 1 91 ? 1.460 -2.244 -5.072 1.00 95.44 91 THR A CA 1
ATOM 715 C C . THR A 1 91 ? 2.983 -2.258 -5.138 1.00 95.44 91 THR A C 1
ATOM 717 O O . THR A 1 91 ? 3.583 -1.187 -5.027 1.00 95.44 91 THR A O 1
ATOM 720 N N . ILE A 1 92 ? 3.595 -3.421 -5.331 1.00 96.00 92 ILE A N 1
ATOM 721 C CA . ILE A 1 92 ? 5.039 -3.560 -5.557 1.00 96.00 92 ILE A CA 1
ATOM 722 C C . ILE A 1 92 ? 5.269 -3.860 -7.036 1.00 96.00 92 ILE A C 1
ATOM 724 O O . ILE A 1 92 ? 4.517 -4.627 -7.633 1.00 96.00 92 ILE A O 1
ATOM 728 N N . PHE A 1 93 ? 6.262 -3.196 -7.628 1.00 95.94 93 PHE A N 1
ATOM 729 C CA . PHE A 1 93 ? 6.577 -3.276 -9.052 1.00 95.94 93 PHE A CA 1
ATOM 730 C C . PHE A 1 93 ? 7.937 -3.940 -9.244 1.00 95.94 93 PHE A C 1
ATOM 732 O O . PHE A 1 93 ? 8.921 -3.535 -8.632 1.00 95.94 93 PHE A O 1
ATOM 739 N N . ASP A 1 94 ? 7.973 -4.927 -10.128 1.00 95.38 94 ASP A N 1
ATOM 740 C CA . ASP A 1 94 ? 9.164 -5.653 -10.543 1.00 95.38 94 ASP A CA 1
ATOM 741 C C . ASP A 1 94 ? 9.492 -5.255 -11.989 1.00 95.38 94 ASP A C 1
ATOM 743 O O . ASP A 1 94 ? 8.803 -5.641 -12.941 1.00 95.38 94 ASP A O 1
ATOM 747 N N . SER A 1 95 ? 10.517 -4.416 -12.151 1.00 90.94 95 SER A N 1
ATOM 748 C CA . SER A 1 95 ? 10.921 -3.894 -13.458 1.00 90.94 95 SER A CA 1
ATOM 749 C C . SER A 1 95 ? 11.488 -4.972 -14.377 1.00 90.94 95 SER A C 1
ATOM 751 O O . SER A 1 95 ? 11.347 -4.842 -15.588 1.00 90.94 95 SER A O 1
ATOM 753 N N . GLU A 1 96 ? 12.077 -6.041 -13.835 1.00 91.62 96 GLU A N 1
ATOM 754 C CA . GLU A 1 96 ? 12.684 -7.113 -14.635 1.00 91.62 96 GLU A CA 1
ATOM 755 C C . GLU A 1 96 ? 11.627 -7.975 -15.334 1.00 91.62 96 GLU A C 1
ATOM 757 O O . GLU A 1 96 ? 11.874 -8.533 -16.402 1.00 91.62 96 GLU A O 1
ATOM 762 N N . LYS A 1 97 ? 10.419 -8.054 -14.765 1.00 95.94 97 LYS A N 1
ATOM 763 C CA . LYS A 1 97 ? 9.281 -8.757 -15.377 1.00 95.94 97 LYS A CA 1
ATOM 764 C C . LYS A 1 97 ? 8.453 -7.875 -16.302 1.00 95.94 97 LYS A C 1
ATOM 766 O O . LYS A 1 97 ? 7.663 -8.394 -17.088 1.00 95.94 97 LYS A O 1
ATOM 771 N N . CYS A 1 98 ? 8.545 -6.554 -16.178 1.00 95.25 98 CYS A N 1
ATOM 772 C CA . CYS A 1 98 ? 7.664 -5.638 -16.889 1.00 95.25 98 CYS A CA 1
ATOM 773 C C . CYS A 1 98 ? 7.942 -5.637 -18.401 1.00 95.25 98 CYS A C 1
ATOM 775 O O . CYS A 1 98 ? 9.032 -5.305 -18.846 1.00 95.25 98 CYS A O 1
ATOM 777 N N . ILE A 1 99 ? 6.913 -5.923 -19.202 1.00 95.06 99 ILE A N 1
ATOM 778 C CA . ILE A 1 99 ? 6.988 -5.933 -20.677 1.00 95.06 99 ILE A CA 1
ATOM 779 C C . ILE A 1 99 ? 6.457 -4.645 -21.329 1.00 95.06 99 ILE A C 1
ATOM 781 O O . ILE A 1 99 ? 6.117 -4.646 -22.508 1.00 95.06 99 ILE A O 1
ATOM 785 N N . LEU A 1 100 ? 6.287 -3.569 -20.551 1.00 94.38 100 LEU A N 1
ATOM 786 C CA . LEU A 1 100 ? 5.829 -2.250 -21.023 1.00 94.38 100 LEU A CA 1
ATOM 787 C C . LEU A 1 100 ? 4.494 -2.261 -21.806 1.00 94.38 100 LEU A C 1
ATOM 789 O O . LEU A 1 100 ? 4.251 -1.414 -22.657 1.00 94.38 100 LEU A O 1
ATOM 793 N N . CYS A 1 101 ? 3.584 -3.189 -21.494 1.00 95.88 101 CYS A N 1
ATOM 794 C CA . CYS A 1 101 ? 2.318 -3.347 -22.229 1.00 95.88 101 CYS A CA 1
ATOM 795 C C . CYS A 1 101 ? 1.242 -2.280 -21.947 1.00 95.88 101 CYS A C 1
ATOM 797 O O . CYS A 1 101 ? 0.175 -2.337 -22.547 1.00 95.88 101 CYS A O 1
ATOM 799 N N . GLY A 1 102 ? 1.449 -1.377 -20.982 1.00 95.81 102 GLY A N 1
ATOM 800 C CA . GLY A 1 102 ? 0.484 -0.320 -20.631 1.00 95.81 102 GLY A CA 1
ATOM 801 C C . GLY A 1 102 ? -0.758 -0.765 -19.844 1.00 95.81 102 GLY A C 1
ATOM 802 O O . GLY A 1 102 ? -1.389 0.064 -19.197 1.00 95.81 102 GLY A O 1
ATOM 803 N N . GLY A 1 103 ? -1.059 -2.067 -19.763 1.00 97.44 103 GLY A N 1
ATOM 804 C CA . GLY A 1 103 ? -2.325 -2.549 -19.191 1.00 97.44 103 GLY A CA 1
ATOM 805 C C . GLY A 1 103 ? -2.603 -2.151 -17.732 1.00 97.44 103 GLY A C 1
ATOM 806 O O . GLY A 1 103 ? -3.761 -2.095 -17.327 1.00 97.44 103 GLY A O 1
ATOM 807 N N . CYS A 1 104 ? -1.572 -1.852 -16.933 1.00 97.69 104 CYS A N 1
ATOM 808 C CA . CYS A 1 104 ? -1.751 -1.347 -15.568 1.00 97.69 104 CYS A CA 1
ATOM 809 C C . CYS A 1 104 ? -2.277 0.097 -15.516 1.00 97.69 104 CYS A C 1
ATOM 811 O O . CYS A 1 104 ? -3.040 0.418 -14.605 1.00 97.69 104 CYS A O 1
ATOM 813 N N . ALA A 1 105 ? -1.895 0.939 -16.480 1.00 97.44 105 ALA A N 1
ATOM 814 C CA . ALA A 1 105 ? -2.407 2.296 -16.623 1.00 97.44 105 ALA A CA 1
ATOM 815 C C . ALA A 1 105 ? -3.853 2.264 -17.133 1.00 97.44 105 ALA A C 1
ATOM 817 O O . ALA A 1 105 ? -4.720 2.883 -16.525 1.00 97.44 105 ALA A O 1
ATOM 818 N N . ASP A 1 106 ? -4.127 1.443 -18.151 1.00 97.44 106 ASP A N 1
ATOM 819 C CA . ASP A 1 106 ? -5.452 1.340 -18.779 1.00 97.44 106 ASP A CA 1
ATOM 820 C C . ASP A 1 106 ? -6.548 0.848 -17.823 1.00 97.44 106 ASP A C 1
ATOM 822 O O . ASP A 1 106 ? -7.699 1.268 -17.911 1.00 97.44 106 ASP A O 1
ATOM 826 N N . VAL A 1 107 ? -6.214 -0.068 -16.908 1.00 97.12 107 VAL A N 1
ATOM 827 C CA . VAL A 1 107 ? -7.189 -0.646 -15.966 1.00 97.12 107 VAL A CA 1
ATOM 828 C C . VAL A 1 107 ? -7.416 0.226 -14.727 1.00 97.12 107 VAL A C 1
ATOM 830 O O . VAL A 1 107 ? -8.276 -0.084 -13.903 1.00 97.12 107 VAL A O 1
ATOM 833 N N . CYS A 1 108 ? -6.617 1.277 -14.530 1.00 95.94 108 CYS A N 1
ATOM 834 C CA . CYS A 1 108 ? -6.665 2.066 -13.309 1.00 95.94 108 CYS A CA 1
ATOM 835 C C . CYS A 1 108 ? -7.941 2.929 -13.266 1.00 95.94 108 CYS A C 1
ATOM 837 O O . CYS A 1 108 ? -8.060 3.860 -14.057 1.00 95.94 108 CYS A O 1
ATOM 839 N N . PRO A 1 109 ? -8.869 2.709 -12.313 1.00 93.81 109 PRO A N 1
ATOM 840 C CA . PRO A 1 109 ? -10.115 3.478 -12.265 1.00 93.81 109 PRO A CA 1
ATOM 841 C C . PRO A 1 109 ? -9.897 4.952 -11.895 1.00 93.81 109 PRO A C 1
ATOM 843 O O . PRO A 1 109 ? -10.694 5.802 -12.272 1.00 93.81 109 PRO A O 1
ATOM 846 N N . GLU A 1 110 ? -8.802 5.252 -11.192 1.00 94.31 110 GLU A N 1
ATOM 847 C CA . GLU A 1 110 ? -8.457 6.602 -10.729 1.00 94.31 110 GLU A CA 1
ATOM 848 C C . GLU A 1 110 ? -7.454 7.309 -11.653 1.00 94.31 110 GLU A C 1
ATOM 850 O O . GLU A 1 110 ? -7.023 8.417 -11.351 1.00 94.31 110 GLU A O 1
ATOM 855 N N . ASN A 1 111 ? -7.024 6.670 -12.751 1.00 96.31 111 ASN A N 1
ATOM 856 C CA . ASN A 1 111 ? -5.955 7.170 -13.628 1.00 96.31 111 ASN A CA 1
ATOM 857 C C . ASN A 1 111 ? -4.669 7.566 -12.870 1.00 96.31 111 ASN A C 1
ATOM 859 O O . ASN A 1 111 ? -3.976 8.515 -13.239 1.00 96.31 111 ASN A O 1
ATOM 863 N N . CYS A 1 112 ? -4.334 6.835 -11.800 1.00 96.69 112 CYS A N 1
ATOM 864 C CA . CYS A 1 112 ? -3.165 7.130 -10.969 1.00 96.69 112 CYS A CA 1
ATOM 865 C C . CYS A 1 112 ? -1.843 6.602 -11.526 1.00 96.69 112 CYS A C 1
ATOM 867 O O . CYS A 1 112 ? -0.791 6.884 -10.959 1.00 96.69 112 CYS A O 1
ATOM 869 N N . LEU A 1 113 ? -1.889 5.823 -12.606 1.00 97.19 113 LEU A N 1
ATOM 870 C CA . LEU A 1 113 ? -0.724 5.232 -13.249 1.00 97.19 113 LEU A CA 1
ATOM 871 C C . LEU A 1 113 ? -0.544 5.820 -14.644 1.00 97.19 113 LEU A C 1
ATOM 873 O O . LEU A 1 113 ? -1.496 5.903 -15.416 1.00 97.19 113 LEU A O 1
ATOM 877 N N . LYS A 1 114 ? 0.696 6.174 -14.979 1.00 96.06 114 LYS A N 1
ATOM 878 C CA . LYS A 1 114 ? 1.102 6.571 -16.330 1.00 96.06 114 LYS A CA 1
ATOM 879 C C . LYS A 1 114 ? 2.308 5.750 -16.751 1.00 96.06 114 LYS A C 1
ATOM 881 O O . LYS A 1 114 ? 3.265 5.649 -15.990 1.00 96.06 114 LYS A O 1
ATOM 886 N N . LEU A 1 115 ? 2.265 5.192 -17.957 1.00 95.44 115 LEU A N 1
ATOM 887 C CA . LEU A 1 115 ? 3.437 4.618 -18.609 1.00 95.44 115 LEU A CA 1
ATOM 888 C C . LEU A 1 115 ? 4.010 5.673 -19.555 1.00 95.44 115 LEU A C 1
ATOM 890 O O . LEU A 1 115 ? 3.313 6.125 -20.461 1.00 95.44 115 LEU A O 1
ATOM 894 N N . VAL A 1 116 ? 5.248 6.088 -19.316 1.00 94.50 116 VAL A N 1
ATOM 895 C CA . VAL A 1 116 ? 5.917 7.148 -20.080 1.00 94.50 116 VAL A CA 1
ATOM 896 C C . VAL A 1 116 ? 7.301 6.695 -20.525 1.00 94.50 116 VAL A C 1
ATOM 898 O O . VAL A 1 116 ? 7.898 5.815 -19.906 1.00 94.50 116 VAL A O 1
ATOM 901 N N . SER A 1 117 ? 7.808 7.302 -21.594 1.00 93.06 117 SER A N 1
ATOM 902 C CA . SER A 1 117 ? 9.188 7.103 -22.041 1.00 93.06 117 SER A CA 1
ATOM 903 C C . SER A 1 117 ? 10.163 7.784 -21.078 1.00 93.06 117 SER A C 1
ATOM 905 O O . SER A 1 117 ? 9.857 8.859 -20.553 1.00 93.06 117 SER A O 1
ATOM 907 N N . LEU A 1 118 ? 11.332 7.188 -20.830 1.00 91.38 118 LEU A N 1
ATOM 908 C CA . LEU A 1 118 ? 12.301 7.758 -19.882 1.00 91.38 118 LEU A CA 1
ATOM 909 C C . LEU A 1 118 ? 12.870 9.103 -20.337 1.00 91.38 118 LEU A C 1
ATOM 911 O O . LEU A 1 118 ? 13.140 9.953 -19.497 1.00 91.38 118 LEU A O 1
ATOM 915 N N . ASP A 1 119 ? 13.005 9.322 -21.644 1.00 91.19 119 ASP A N 1
ATOM 916 C CA . ASP A 1 119 ? 13.462 10.599 -22.212 1.00 91.19 119 ASP A CA 1
ATOM 917 C C . ASP A 1 119 ? 12.470 11.762 -22.014 1.00 91.19 119 ASP A C 1
ATOM 919 O O . ASP A 1 119 ? 12.834 12.924 -22.181 1.00 91.19 119 ASP A O 1
ATOM 923 N N . SER A 1 120 ? 11.228 11.464 -21.620 1.00 92.69 120 SER A N 1
ATOM 924 C CA . SER A 1 120 ? 10.221 12.468 -21.263 1.00 92.69 120 SER A CA 1
ATOM 925 C C . SER A 1 120 ? 10.283 12.901 -19.794 1.00 92.69 120 SER A C 1
ATOM 927 O O . SER A 1 120 ? 9.572 13.825 -19.395 1.00 92.69 120 SER A O 1
ATOM 929 N N . LEU A 1 121 ? 11.110 12.237 -18.978 1.00 91.06 121 LEU A N 1
ATOM 930 C CA . LEU A 1 121 ? 11.259 12.538 -17.560 1.00 91.06 121 LEU A CA 1
ATOM 931 C C . LEU A 1 121 ? 12.372 13.557 -17.316 1.00 91.06 121 LEU A C 1
ATOM 933 O O . LEU A 1 121 ? 13.429 13.524 -17.937 1.00 91.06 121 LEU A O 1
ATOM 937 N N . GLN A 1 122 ? 12.131 14.436 -16.348 1.00 89.31 122 GLN A N 1
ATOM 938 C CA . GLN A 1 122 ? 13.114 15.371 -15.811 1.00 89.31 122 GLN A CA 1
ATOM 939 C C . GLN A 1 122 ? 13.254 15.116 -14.312 1.00 89.31 122 GLN A C 1
ATOM 941 O O . GLN A 1 122 ? 12.260 14.849 -13.631 1.00 89.31 122 GLN A O 1
ATOM 946 N N . GLY A 1 123 ? 14.474 15.207 -13.795 1.00 87.94 123 GLY A N 1
ATOM 9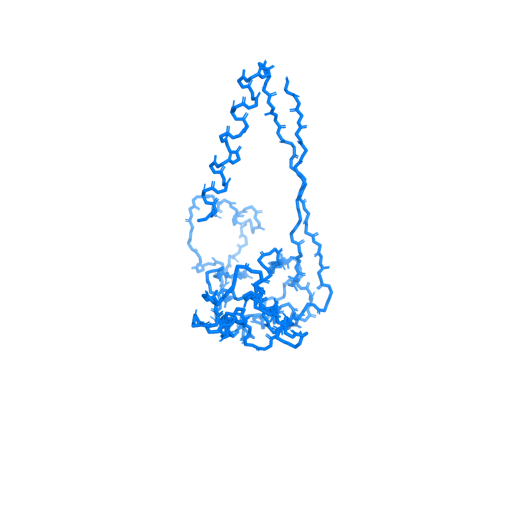47 C CA . GLY A 1 123 ? 14.765 15.003 -12.381 1.00 87.94 123 GLY A CA 1
ATOM 948 C C . GLY A 1 123 ? 15.965 15.821 -11.927 1.00 87.94 123 GLY A C 1
ATOM 949 O O . GLY A 1 123 ? 16.453 16.678 -12.656 1.00 87.94 123 GLY A O 1
ATOM 950 N N . ASN A 1 124 ? 16.397 15.587 -10.692 1.00 92.56 124 ASN A N 1
ATOM 951 C CA . ASN A 1 124 ? 17.617 16.170 -10.141 1.00 92.56 124 ASN A CA 1
ATOM 952 C C . ASN A 1 124 ? 18.858 15.360 -10.562 1.00 92.56 124 ASN A C 1
ATOM 954 O O . ASN A 1 124 ? 18.733 14.295 -11.165 1.00 92.56 124 ASN A O 1
ATOM 958 N N . ASP A 1 125 ? 20.045 15.821 -10.166 1.00 93.44 125 ASP A N 1
ATOM 959 C CA . ASP A 1 125 ? 21.314 15.133 -10.436 1.00 93.44 125 ASP A CA 1
ATOM 960 C C . ASP A 1 125 ? 21.279 13.651 -10.009 1.00 93.44 125 ASP A C 1
ATOM 962 O O . ASP A 1 125 ? 21.743 12.780 -10.741 1.00 93.44 125 ASP A O 1
ATOM 966 N N . ASP A 1 126 ? 20.659 13.331 -8.864 1.00 93.44 126 ASP A N 1
ATOM 967 C CA . ASP A 1 126 ? 20.518 11.944 -8.393 1.00 93.44 126 ASP A CA 1
ATOM 968 C C . ASP A 1 126 ? 19.725 11.071 -9.376 1.00 93.44 126 ASP A C 1
ATOM 970 O O . ASP A 1 126 ? 20.070 9.909 -9.607 1.00 93.44 126 ASP A O 1
ATOM 974 N N . PHE A 1 127 ? 18.660 11.621 -9.964 1.00 90.62 127 PHE A N 1
ATOM 975 C CA . PHE A 1 127 ? 17.856 10.934 -10.968 1.00 90.62 127 PHE A CA 1
ATOM 976 C C . PHE A 1 127 ? 18.654 10.694 -12.252 1.00 90.62 127 PHE A C 1
ATOM 978 O O . PHE A 1 127 ? 18.637 9.582 -12.780 1.00 90.62 127 PHE A O 1
ATOM 985 N N . GLU A 1 128 ? 19.403 11.694 -12.722 1.00 88.94 128 GLU A N 1
ATOM 986 C CA . GLU A 1 128 ? 20.263 11.551 -13.902 1.00 88.94 128 GLU A CA 1
ATOM 987 C C . GLU A 1 128 ? 21.358 10.496 -13.680 1.00 88.94 128 GLU A C 1
ATOM 989 O O . GLU A 1 128 ? 21.584 9.629 -14.530 1.00 88.94 128 GLU A O 1
ATOM 994 N N . HIS A 1 129 ? 21.988 10.501 -12.501 1.00 90.12 129 HIS A N 1
ATOM 995 C CA . HIS A 1 129 ? 22.953 9.479 -12.101 1.00 90.12 129 HIS A CA 1
ATOM 996 C C . HIS A 1 129 ? 22.330 8.080 -12.041 1.00 90.12 129 HIS A C 1
ATOM 998 O O . HIS A 1 129 ? 22.947 7.114 -12.498 1.00 90.12 129 HIS A O 1
ATOM 1004 N N . LEU A 1 130 ? 21.108 7.953 -11.517 1.00 88.94 130 LEU A N 1
ATOM 1005 C CA . LEU A 1 130 ? 20.388 6.682 -11.471 1.00 88.94 130 LEU A CA 1
ATOM 1006 C C . LEU A 1 130 ? 20.105 6.149 -12.879 1.00 88.94 130 LEU A C 1
ATOM 1008 O O . LEU A 1 130 ? 20.381 4.980 -13.148 1.00 88.94 130 LEU A O 1
ATOM 1012 N N . LEU A 1 131 ? 19.618 6.994 -13.791 1.00 88.31 131 LEU A N 1
ATOM 1013 C CA . LEU A 1 131 ? 19.379 6.596 -15.179 1.00 88.31 131 LEU A CA 1
ATOM 1014 C C . LEU A 1 131 ? 20.668 6.138 -15.861 1.00 88.31 131 LEU A C 1
ATOM 1016 O O . LEU A 1 131 ? 20.678 5.079 -16.488 1.00 88.31 131 LEU A O 1
ATOM 1020 N N . LYS A 1 132 ? 21.769 6.873 -15.674 1.00 86.69 132 LYS A N 1
ATOM 1021 C CA . LYS A 1 132 ? 23.076 6.493 -16.219 1.00 86.69 132 LYS A CA 1
ATOM 1022 C C . LYS A 1 132 ? 23.567 5.152 -15.669 1.00 86.69 132 LYS A C 1
ATOM 1024 O O . LYS A 1 132 ? 24.123 4.359 -16.419 1.00 86.69 132 LYS A O 1
ATOM 1029 N N . ASN A 1 133 ? 23.331 4.858 -14.391 1.00 88.56 133 ASN A N 1
ATOM 1030 C CA . ASN A 1 133 ? 23.728 3.580 -13.794 1.00 88.56 133 ASN A CA 1
ATOM 1031 C C . ASN A 1 133 ? 22.932 2.389 -14.350 1.00 88.56 133 ASN A C 1
ATOM 1033 O O . ASN A 1 133 ? 23.504 1.320 -14.543 1.00 88.56 133 ASN A O 1
ATOM 1037 N N . TYR A 1 134 ? 21.633 2.560 -14.616 1.00 85.06 134 TYR A N 1
ATOM 1038 C CA 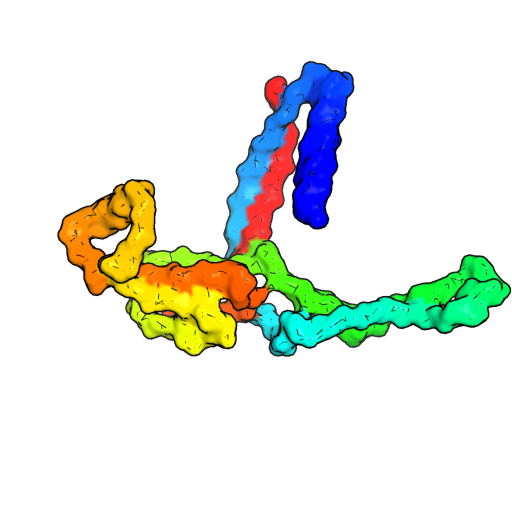. TYR A 1 134 ? 20.781 1.478 -15.126 1.00 85.06 134 TYR A CA 1
ATOM 1039 C C . TYR A 1 134 ? 20.865 1.296 -16.646 1.00 85.06 134 TYR A C 1
ATOM 1041 O O . TYR A 1 134 ? 20.840 0.165 -17.125 1.00 85.06 134 TYR A O 1
ATOM 1049 N N . TYR A 1 135 ? 20.968 2.389 -17.406 1.00 85.62 135 TYR A N 1
ATOM 1050 C CA . TYR A 1 135 ? 20.887 2.371 -18.872 1.00 85.62 135 TYR A CA 1
ATOM 1051 C C . TYR A 1 135 ? 22.227 2.653 -19.564 1.00 85.62 135 TYR A C 1
ATOM 1053 O O . TYR A 1 135 ? 22.346 2.426 -20.767 1.00 85.62 135 TYR A O 1
ATOM 1061 N N . SER A 1 136 ? 23.264 3.066 -18.825 1.00 86.44 136 SER A N 1
ATOM 1062 C CA . SER A 1 136 ? 24.579 3.419 -19.382 1.00 86.44 136 SER A CA 1
ATOM 1063 C C . SER A 1 136 ? 24.438 4.427 -20.535 1.00 86.44 136 SER A C 1
ATOM 1065 O O . SER A 1 136 ? 23.842 5.484 -20.338 1.00 86.44 136 SER A O 1
ATOM 1067 N N . ASP A 1 137 ? 24.948 4.097 -21.726 1.00 84.75 137 ASP A N 1
ATOM 1068 C CA . ASP A 1 137 ? 24.858 4.927 -22.935 1.00 84.75 137 ASP A CA 1
ATOM 1069 C C . ASP A 1 137 ? 23.697 4.515 -23.868 1.00 84.75 137 ASP A C 1
ATOM 1071 O O . ASP A 1 137 ? 23.617 4.975 -25.008 1.00 84.75 137 ASP A O 1
ATOM 1075 N N . GLN A 1 138 ? 22.801 3.619 -23.428 1.00 84.75 138 GLN A N 1
ATOM 1076 C CA . GLN A 1 138 ? 21.636 3.227 -24.225 1.00 84.75 138 GLN A CA 1
ATOM 1077 C C . GLN A 1 138 ? 20.651 4.399 -24.362 1.00 84.75 138 GLN A C 1
ATOM 1079 O O . GLN A 1 138 ? 20.458 5.167 -23.415 1.00 84.75 138 GLN A O 1
ATOM 1084 N N . PRO A 1 139 ? 19.977 4.539 -25.517 1.00 86.31 139 PRO A N 1
ATOM 1085 C CA . PRO A 1 139 ? 18.999 5.597 -25.712 1.00 86.31 139 PRO A CA 1
ATOM 1086 C C . PRO A 1 139 ? 17.804 5.410 -24.768 1.00 86.31 139 PRO A C 1
ATOM 1088 O O . PRO A 1 139 ? 17.076 4.420 -24.846 1.00 86.31 139 PRO A O 1
ATOM 1091 N N . LEU A 1 140 ? 17.565 6.408 -23.913 1.00 87.44 140 LEU A N 1
ATOM 1092 C CA . LEU A 1 140 ? 16.467 6.410 -22.938 1.00 87.44 140 LEU A CA 1
ATOM 1093 C C . LEU A 1 140 ? 15.078 6.286 -23.583 1.00 87.44 140 LEU A C 1
ATOM 1095 O O . LEU A 1 140 ? 14.151 5.809 -22.938 1.00 87.44 140 LEU A O 1
ATOM 1099 N N . SER A 1 141 ? 14.942 6.642 -24.862 1.00 86.50 141 SER A N 1
ATOM 1100 C CA . SER A 1 141 ? 13.706 6.477 -25.637 1.00 86.50 141 SER A CA 1
ATOM 1101 C C . SER A 1 141 ? 13.249 5.019 -25.793 1.00 86.50 141 SER A C 1
ATOM 1103 O O . SER A 1 141 ? 12.104 4.770 -26.162 1.00 86.50 141 SER A O 1
ATOM 1105 N N . GLN A 1 142 ? 14.125 4.043 -25.522 1.00 83.94 142 GLN A N 1
ATOM 1106 C CA . GLN A 1 142 ? 13.780 2.616 -25.519 1.00 83.94 142 GLN A CA 1
ATOM 1107 C C . GLN A 1 142 ? 13.342 2.103 -24.139 1.00 83.94 142 GLN A C 1
ATOM 1109 O O . GLN A 1 142 ? 12.850 0.980 -24.031 1.00 83.94 142 GLN A O 1
ATOM 1114 N N . GLY A 1 143 ? 13.520 2.900 -23.082 1.00 86.75 143 GLY A N 1
ATOM 1115 C CA . GLY A 1 143 ? 13.108 2.558 -21.727 1.00 86.75 143 GLY A CA 1
ATOM 1116 C C . GLY A 1 143 ? 11.760 3.176 -21.358 1.00 86.75 143 GLY A C 1
ATOM 1117 O O . GLY A 1 143 ? 11.358 4.216 -21.880 1.00 86.75 143 GLY A O 1
ATOM 1118 N N . GLY A 1 144 ? 11.064 2.545 -20.414 1.00 90.12 144 GLY A N 1
ATOM 1119 C CA . GLY A 1 144 ? 9.789 3.034 -19.896 1.00 90.12 144 GLY A CA 1
ATOM 1120 C C . GLY A 1 144 ? 9.803 3.196 -18.381 1.00 90.12 144 GLY A C 1
ATOM 1121 O O . GLY A 1 144 ? 10.453 2.434 -17.668 1.00 90.12 144 GLY A O 1
ATOM 1122 N N . ALA A 1 145 ? 9.037 4.163 -17.887 1.00 91.75 145 ALA A N 1
ATOM 1123 C CA . ALA A 1 145 ? 8.758 4.350 -16.471 1.00 91.75 145 ALA A CA 1
ATOM 1124 C C . ALA A 1 145 ? 7.260 4.267 -16.198 1.00 91.75 145 ALA A C 1
ATOM 1126 O O . ALA A 1 145 ? 6.440 4.842 -16.917 1.00 91.75 145 ALA A O 1
ATOM 1127 N N . ILE A 1 146 ? 6.917 3.588 -15.106 1.00 94.12 146 ILE A N 1
ATOM 1128 C CA . ILE A 1 146 ? 5.579 3.637 -14.527 1.00 94.12 146 ILE A CA 1
ATOM 1129 C C . ILE A 1 146 ? 5.594 4.711 -13.444 1.00 94.12 146 ILE A C 1
ATOM 1131 O O . ILE A 1 146 ? 6.231 4.549 -12.405 1.00 94.12 146 ILE A O 1
ATOM 1135 N N . ILE A 1 147 ? 4.878 5.804 -13.682 1.00 94.19 147 ILE A N 1
ATOM 1136 C CA . ILE A 1 147 ? 4.681 6.868 -12.702 1.00 94.19 147 ILE A CA 1
ATOM 1137 C C . ILE A 1 147 ? 3.377 6.603 -11.969 1.00 94.19 147 ILE A C 1
ATOM 1139 O O . ILE A 1 147 ? 2.323 6.477 -12.595 1.00 94.19 147 ILE A O 1
ATOM 1143 N N . LYS A 1 148 ? 3.459 6.521 -10.641 1.00 95.50 148 LYS A N 1
ATOM 1144 C CA . LYS A 1 148 ? 2.320 6.264 -9.765 1.00 95.50 148 LYS A CA 1
ATOM 1145 C C . LYS A 1 148 ? 2.060 7.450 -8.853 1.00 95.50 148 LYS A C 1
ATOM 1147 O O . LYS A 1 148 ? 2.911 7.816 -8.050 1.00 95.50 148 LYS A O 1
ATOM 1152 N N . ASP A 1 149 ? 0.853 7.991 -8.927 1.00 96.06 149 ASP A N 1
ATOM 1153 C CA . ASP A 1 149 ? 0.369 8.972 -7.969 1.00 96.06 149 ASP A CA 1
ATOM 1154 C C . ASP A 1 149 ? -0.254 8.258 -6.758 1.00 96.06 149 ASP A C 1
ATOM 1156 O O . ASP A 1 149 ? -1.349 7.687 -6.808 1.00 96.06 149 ASP A O 1
ATOM 1160 N N . GLU A 1 150 ? 0.481 8.259 -5.647 1.00 93.00 150 GLU A N 1
ATOM 1161 C CA . GLU A 1 150 ? 0.045 7.666 -4.381 1.00 93.00 150 GLU A CA 1
ATOM 1162 C C . GLU A 1 150 ? -1.097 8.438 -3.705 1.00 93.00 150 GLU A C 1
ATOM 1164 O O . GLU A 1 150 ? -1.770 7.878 -2.841 1.00 93.00 150 GLU A O 1
ATOM 1169 N N . THR A 1 151 ? -1.341 9.697 -4.082 1.00 92.25 151 THR A N 1
ATOM 1170 C CA . THR A 1 151 ? -2.364 10.539 -3.440 1.00 92.25 151 THR A CA 1
ATOM 1171 C C . THR A 1 151 ? -3.781 10.187 -3.885 1.00 92.25 151 THR A C 1
ATOM 1173 O O . THR A 1 151 ? -4.725 10.347 -3.113 1.00 92.25 151 THR A O 1
ATOM 1176 N N . ILE A 1 152 ? -3.916 9.647 -5.097 1.00 92.56 152 ILE A N 1
ATOM 1177 C CA . ILE A 1 152 ? -5.186 9.209 -5.692 1.00 92.56 152 ILE A CA 1
ATOM 1178 C C . ILE A 1 152 ? -5.300 7.685 -5.788 1.00 92.56 152 ILE A C 1
ATOM 1180 O O . ILE A 1 152 ? -6.386 7.149 -5.988 1.00 92.56 152 ILE A O 1
ATOM 1184 N N . CYS A 1 153 ? -4.202 6.941 -5.617 1.00 92.94 153 CYS A N 1
ATOM 1185 C CA . CYS A 1 153 ? -4.265 5.486 -5.619 1.00 92.94 153 CYS A CA 1
ATOM 1186 C C . CYS A 1 153 ? -5.117 4.962 -4.455 1.00 92.94 153 CYS A C 1
ATOM 1188 O O . CYS A 1 153 ? -4.704 4.967 -3.295 1.00 92.94 153 CYS A O 1
ATOM 1190 N N . ILE A 1 154 ? -6.271 4.384 -4.782 1.00 91.06 154 ILE A N 1
ATOM 1191 C CA . ILE A 1 154 ? -7.151 3.802 -3.768 1.00 91.06 154 ILE A CA 1
ATOM 1192 C C . ILE A 1 154 ? -6.636 2.462 -3.217 1.00 91.06 154 ILE A C 1
ATOM 1194 O O . ILE A 1 154 ? -7.017 2.095 -2.109 1.00 91.06 154 ILE A O 1
ATOM 1198 N N . ARG A 1 155 ? -5.715 1.768 -3.909 1.00 92.31 155 ARG A N 1
ATOM 1199 C CA . ARG A 1 155 ? -5.219 0.401 -3.592 1.00 92.31 155 ARG A CA 1
ATOM 1200 C C . ARG A 1 155 ? -6.259 -0.693 -3.862 1.00 92.31 155 ARG A C 1
ATOM 1202 O O . ARG A 1 155 ? -6.464 -1.596 -3.048 1.00 92.31 155 ARG A O 1
ATOM 1209 N N . CYS A 1 156 ? -6.906 -0.615 -5.026 1.00 92.50 156 CYS A N 1
ATOM 1210 C CA . CYS A 1 156 ? -7.872 -1.614 -5.492 1.00 92.50 156 CYS A CA 1
ATOM 1211 C C . CYS A 1 156 ? -7.222 -2.926 -5.969 1.00 92.50 156 CYS A C 1
ATOM 1213 O O . CYS A 1 156 ? -7.869 -3.964 -5.920 1.00 92.50 156 CYS A O 1
ATOM 1215 N N . GLY A 1 157 ? -5.955 -2.891 -6.402 1.00 94.44 157 GLY A N 1
ATOM 1216 C CA . GLY A 1 157 ? -5.212 -4.066 -6.875 1.00 94.44 157 GLY A CA 1
ATOM 1217 C C . GLY A 1 157 ? -5.478 -4.478 -8.328 1.00 94.44 157 GLY A C 1
ATOM 1218 O O . GLY A 1 157 ? -4.855 -5.421 -8.802 1.00 94.44 157 GLY A O 1
ATOM 1219 N N . LEU A 1 158 ? -6.324 -3.751 -9.067 1.00 95.25 158 LEU A N 1
ATOM 1220 C CA . LEU A 1 158 ? -6.662 -4.083 -10.460 1.00 95.25 158 LEU A CA 1
ATOM 1221 C C . LEU A 1 158 ? -5.443 -4.084 -11.397 1.00 95.25 158 LEU A C 1
ATOM 1223 O O . LEU A 1 158 ? -5.383 -4.880 -12.328 1.00 95.25 158 LEU A O 1
ATOM 1227 N N . CYS A 1 159 ? -4.442 -3.236 -11.138 1.00 97.12 159 CYS A N 1
ATOM 1228 C CA . CYS A 1 159 ? -3.187 -3.235 -11.893 1.00 97.12 159 CYS A CA 1
ATOM 1229 C C . CYS A 1 159 ? -2.376 -4.530 -11.708 1.00 97.12 159 CYS A C 1
ATOM 1231 O O . CYS A 1 159 ? -1.785 -5.007 -12.675 1.00 97.12 159 CYS A O 1
ATOM 1233 N N . ALA A 1 160 ? -2.382 -5.107 -10.501 1.00 97.38 160 ALA A N 1
ATOM 1234 C CA . ALA A 1 160 ? -1.754 -6.394 -10.213 1.00 97.38 160 ALA A CA 1
ATOM 1235 C C . ALA A 1 160 ? -2.506 -7.538 -10.904 1.00 97.38 160 ALA A C 1
ATOM 1237 O O . ALA A 1 160 ? -1.894 -8.355 -11.583 1.00 97.38 160 ALA A O 1
ATOM 1238 N N . GLU A 1 161 ? -3.839 -7.540 -10.817 1.00 96.44 161 GLU A N 1
ATOM 1239 C CA . GLU A 1 161 ? -4.690 -8.545 -11.470 1.00 96.44 161 GLU A CA 1
ATOM 1240 C C . GLU A 1 161 ? -4.574 -8.513 -13.003 1.00 96.44 161 GLU A C 1
ATOM 1242 O O . GLU A 1 161 ? -4.541 -9.555 -13.653 1.00 96.44 161 GLU A O 1
ATOM 1247 N N . ARG A 1 162 ? -4.478 -7.319 -13.600 1.00 97.00 162 ARG A N 1
ATOM 1248 C CA . ARG A 1 162 ? -4.388 -7.148 -15.058 1.00 97.00 162 ARG A CA 1
ATOM 1249 C C . ARG A 1 162 ? -3.026 -7.531 -15.638 1.00 97.00 162 ARG A C 1
ATOM 1251 O O . ARG A 1 162 ? -2.944 -7.770 -16.849 1.00 97.00 162 ARG A O 1
ATOM 1258 N N . CYS A 1 163 ? -1.969 -7.526 -14.824 1.00 97.50 163 CYS A N 1
ATOM 1259 C CA . CYS A 1 163 ? -0.598 -7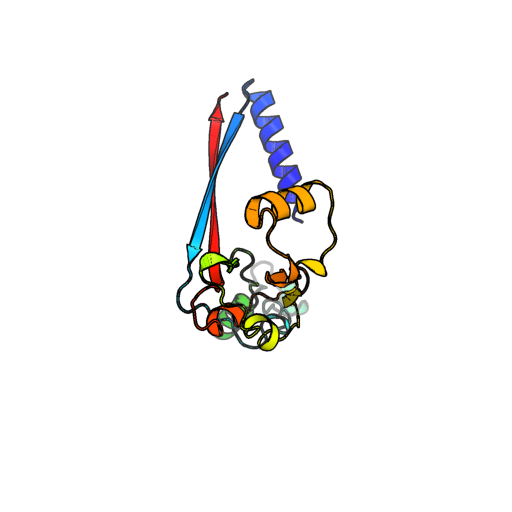.706 -15.285 1.00 97.50 163 CYS A CA 1
ATOM 1260 C C . CYS A 1 163 ? -0.381 -9.132 -15.830 1.00 97.50 163 CYS A C 1
ATOM 1262 O O . CYS A 1 163 ? -0.424 -10.088 -15.059 1.00 97.50 163 CYS A O 1
ATOM 1264 N N . PRO A 1 164 ? -0.085 -9.308 -17.132 1.00 97.50 164 PRO A N 1
ATOM 1265 C CA . PRO A 1 164 ? 0.010 -10.642 -17.737 1.00 97.50 164 PRO A CA 1
ATOM 1266 C C . PRO A 1 164 ? 1.250 -11.435 -17.297 1.00 97.50 164 PRO A C 1
ATOM 1268 O O . PRO A 1 164 ? 1.308 -12.645 -17.483 1.00 97.50 164 PRO A O 1
ATOM 1271 N N . VAL A 1 165 ? 2.246 -10.746 -16.740 1.00 97.81 165 VAL A N 1
ATOM 1272 C CA . VAL A 1 165 ? 3.575 -11.282 -16.406 1.00 97.81 165 VAL A CA 1
ATOM 1273 C C . VAL A 1 165 ? 3.865 -11.244 -14.903 1.00 97.81 165 VAL A C 1
ATOM 1275 O O . VAL A 1 165 ? 4.973 -11.555 -14.482 1.00 97.81 165 VAL A O 1
ATOM 1278 N N . GLY A 1 166 ? 2.887 -10.844 -14.079 1.00 96.44 166 GLY A N 1
ATOM 1279 C CA . GLY A 1 166 ? 3.066 -10.759 -12.626 1.00 96.44 166 GLY A CA 1
ATOM 1280 C C . GLY A 1 166 ? 4.147 -9.760 -12.191 1.00 96.44 166 GLY A C 1
ATOM 1281 O O . GLY A 1 166 ? 4.791 -9.961 -11.168 1.00 96.44 166 GLY A O 1
ATOM 1282 N N . ALA A 1 167 ? 4.362 -8.695 -12.970 1.00 97.62 167 ALA A N 1
ATOM 1283 C CA . ALA A 1 167 ? 5.286 -7.608 -12.636 1.00 97.62 167 ALA A CA 1
ATOM 1284 C C . ALA A 1 167 ? 4.739 -6.655 -11.559 1.00 97.62 167 ALA A C 1
ATOM 1286 O O . ALA A 1 167 ? 5.456 -5.774 -11.100 1.00 97.62 167 ALA A O 1
ATOM 1287 N N . ILE A 1 168 ? 3.462 -6.785 -11.187 1.00 97.56 168 ILE A N 1
ATOM 1288 C CA . ILE A 1 168 ? 2.827 -5.973 -10.149 1.00 97.56 168 ILE A CA 1
ATOM 1289 C C . ILE A 1 168 ? 2.136 -6.914 -9.167 1.00 97.56 168 ILE A C 1
ATOM 1291 O O . ILE A 1 168 ? 1.293 -7.714 -9.572 1.00 97.56 168 ILE A O 1
ATOM 1295 N N . THR A 1 169 ? 2.458 -6.789 -7.885 1.00 97.56 169 THR A N 1
ATOM 1296 C CA . THR A 1 169 ? 1.880 -7.579 -6.789 1.00 97.56 169 THR A CA 1
ATOM 1297 C C . THR A 1 169 ? 1.247 -6.665 -5.745 1.00 97.56 169 THR A C 1
ATOM 1299 O O . THR A 1 169 ? 1.580 -5.485 -5.631 1.00 97.56 169 THR A O 1
ATOM 1302 N N . MET A 1 170 ? 0.302 -7.203 -4.970 1.00 97.56 170 MET A N 1
ATOM 1303 C CA . MET A 1 170 ? -0.245 -6.528 -3.792 1.00 97.56 170 MET A CA 1
ATOM 1304 C C . MET A 1 170 ? 0.392 -7.127 -2.547 1.00 97.56 170 MET A C 1
ATOM 1306 O O . MET A 1 170 ? 0.149 -8.288 -2.227 1.00 97.56 170 MET A O 1
ATOM 1310 N N . GLU A 1 171 ? 1.194 -6.347 -1.830 1.00 97.75 171 GLU A N 1
ATOM 1311 C CA . GLU A 1 171 ? 2.001 -6.856 -0.722 1.00 97.75 171 GLU A CA 1
ATOM 1312 C C . GLU A 1 171 ? 1.719 -6.117 0.578 1.00 97.75 171 GLU A C 1
ATOM 1314 O O . GLU A 1 171 ? 1.627 -4.887 0.622 1.00 97.75 171 GLU A O 1
ATOM 1319 N N . LYS A 1 172 ? 1.604 -6.876 1.669 1.00 96.81 172 LYS A N 1
ATOM 1320 C CA . LYS A 1 172 ? 1.486 -6.335 3.018 1.00 96.81 172 LYS A CA 1
ATOM 1321 C C . LYS A 1 172 ? 2.864 -5.957 3.537 1.00 96.81 172 LYS A C 1
ATOM 1323 O O . LYS A 1 172 ? 3.720 -6.819 3.704 1.00 96.81 172 LYS A O 1
ATOM 1328 N N . PHE A 1 173 ? 3.034 -4.687 3.872 1.00 96.00 173 PHE A N 1
ATOM 1329 C CA . PHE A 1 173 ? 4.170 -4.206 4.636 1.00 96.00 173 PHE A CA 1
ATOM 1330 C C . PHE A 1 173 ? 4.012 -4.582 6.110 1.00 96.00 173 PHE A C 1
ATOM 1332 O O . PHE A 1 173 ? 2.977 -4.333 6.738 1.00 96.00 173 PHE A O 1
ATOM 1339 N N . THR A 1 174 ? 5.061 -5.163 6.672 1.00 95.38 174 THR A N 1
ATOM 1340 C CA . THR A 1 174 ? 5.182 -5.458 8.096 1.00 95.38 174 THR A CA 1
ATOM 1341 C C . THR A 1 174 ? 6.533 -4.979 8.590 1.00 95.38 174 THR A C 1
ATOM 1343 O O . THR A 1 174 ? 7.517 -4.993 7.854 1.00 95.38 174 THR A O 1
ATOM 1346 N N . PHE A 1 175 ? 6.585 -4.538 9.843 1.00 94.50 175 PHE A N 1
ATOM 1347 C CA . PHE A 1 175 ? 7.840 -4.166 10.474 1.00 94.50 175 PHE A CA 1
ATOM 1348 C C . PHE A 1 175 ? 7.850 -4.586 11.940 1.00 94.50 175 PHE A C 1
ATOM 1350 O O . PHE A 1 175 ? 6.806 -4.648 12.595 1.00 94.50 175 PHE A O 1
ATOM 1357 N N . LYS A 1 176 ? 9.047 -4.869 12.444 1.00 94.62 176 LYS A N 1
ATOM 1358 C CA . LYS A 1 176 ? 9.338 -5.169 13.841 1.00 94.62 176 LYS A CA 1
ATOM 1359 C C . LYS A 1 176 ? 10.429 -4.213 14.308 1.00 94.62 176 LYS A C 1
ATOM 1361 O O . LYS A 1 176 ? 11.498 -4.163 13.705 1.00 94.62 176 LYS A O 1
ATOM 1366 N N . GLU A 1 177 ? 10.148 -3.463 15.369 1.00 92.56 177 GLU A N 1
ATOM 1367 C CA . GLU A 1 177 ? 11.137 -2.636 16.065 1.00 92.56 177 GLU A CA 1
ATOM 1368 C C . GLU A 1 177 ? 11.594 -3.371 17.331 1.00 92.56 177 GLU A C 1
ATOM 1370 O O . GLU A 1 177 ? 10.784 -3.650 18.217 1.00 92.56 177 GLU A O 1
ATOM 1375 N N . GLU A 1 178 ? 12.886 -3.669 17.426 1.00 93.00 178 GLU A N 1
ATOM 1376 C CA . GLU A 1 178 ? 13.527 -4.193 18.633 1.00 93.00 178 GLU A CA 1
ATOM 1377 C C . GLU A 1 178 ? 14.341 -3.082 19.291 1.00 93.00 178 GLU A C 1
ATOM 1379 O O . GLU A 1 178 ? 15.206 -2.482 18.653 1.00 93.00 178 GLU A O 1
ATOM 1384 N N . TRP A 1 179 ? 14.054 -2.794 20.560 1.00 89.00 179 TRP A N 1
ATOM 1385 C CA . TRP A 1 179 ? 14.754 -1.766 21.327 1.00 89.00 179 TRP A CA 1
ATOM 1386 C C . TRP A 1 179 ? 15.879 -2.402 22.131 1.00 89.00 179 TRP A C 1
ATOM 1388 O O . TRP A 1 179 ? 15.649 -3.368 22.857 1.00 89.00 179 TRP A O 1
ATOM 1398 N N . VAL A 1 180 ? 17.080 -1.853 21.994 1.00 89.19 180 VAL A N 1
ATOM 1399 C CA . VAL A 1 180 ? 18.278 -2.298 22.704 1.00 89.19 180 VAL A CA 1
ATOM 1400 C C . VAL A 1 180 ? 18.896 -1.122 23.447 1.00 89.19 180 VAL A C 1
ATOM 1402 O O . VAL A 1 180 ? 18.879 0.010 22.952 1.00 89.19 180 VAL A O 1
ATOM 1405 N N . ASP A 1 181 ? 19.427 -1.395 24.635 1.00 85.88 181 ASP A N 1
ATOM 1406 C CA . ASP A 1 181 ? 20.296 -0.447 25.329 1.00 85.88 181 ASP A CA 1
ATOM 1407 C C . ASP A 1 181 ? 21.532 -0.187 24.448 1.00 85.88 181 ASP A C 1
ATOM 1409 O O . ASP A 1 181 ? 22.030 -1.106 23.786 1.00 85.88 181 ASP A O 1
ATOM 1413 N N . VAL A 1 182 ? 21.971 1.072 24.403 1.00 80.31 182 VAL A N 1
ATOM 1414 C CA . VAL A 1 182 ? 23.217 1.486 23.735 1.00 80.31 182 VAL A CA 1
ATOM 1415 C C . VAL A 1 182 ? 24.398 1.301 24.676 1.00 80.31 182 VAL A C 1
ATOM 1417 O O . VAL A 1 182 ? 24.269 1.700 25.858 1.00 80.31 182 VAL A O 1
#

Organism: NCBI:txid412755

pLDDT: mean 92.5, std 4.02, range [69.19, 97.81]

Foldseek 3Di:
DVVVVVVVVVVVQVVVCVVVVFHKDKDKDKDKAFDPPDAADPPLCVQDDDDQDFDDPVVCPPDVPDDGGPGDDPVVVVSNVSNDLLVQKDKDFAPVQDPLPCQLQVQQPQSQKDKDQQVPDDDDPVVVVVCCVVQPPHPSRVDIDIGGDPVRDSLRCRSCVRGPRNRITIIGMDMDMDMDTD

Sequence (1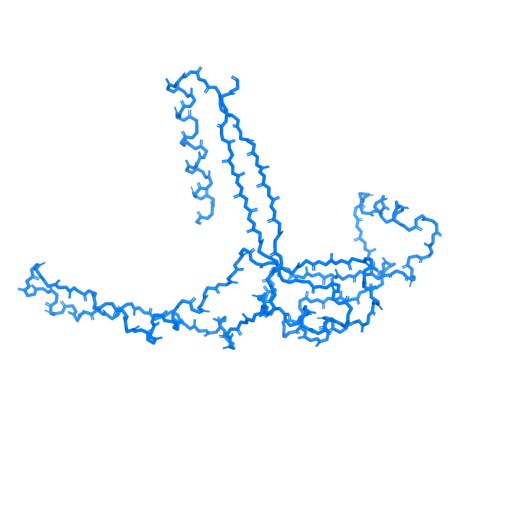82 aa):
MIDAIASGKKAARRIYSYLNKKEISSKTTAAHSEIKNFKRERGYENVKREGVPALPPEERKKTMNLIVEKGFTEIQSIRQAGRCLNCAVNTIFDSEKCILCGGCADVCPENCLKLVSLDSLQGNDDFEHLLKNYYSDQPLSQGGAIIKDETICIRCGLCAERCPVGAITMEKFTFKEEWVDV

Secondary structure (DSSP, 8-state):
-HHHHHHHHHHHHHHHHHHHT--EEEEEEEEEEE-TT----TTGGG-PPPPPPB--HHHHTS-TT---B----HHHHHHHHTT---TTEEEEE-TTT-----HHHHT-TT--EEEEEGGG----HHHHHHHHHHHTTS-GGG-EEEEE-TTT-----HHHHH-TT--EEEEEEEEEEEEEE-